Protein AF-A0A7V8JCE1-F1 (afdb_monomer_lite)

Radius of gyration: 26.09 Å; chains: 1; bounding box: 37×59×91 Å

Foldseek 3Di:
DPPVVVVVVVVVVVVVVVVVCVVVVVVVVPPDQKDFAQAKKWWDDDVPDPDIDIDHGRFIWGWDDDDPVGDTDTDGDDDDDDDDDDDDDDPDVVCVPDDDDDTDIHDDDPPPDGPDPPDPDDDDDDDDDDDD

Sequence (132 aa):
MGRLFRRGCFAVLFTALGAGLGIGLEHYLDRPKRLATRQALVIDGRPGDDRTYRLPPGTVLYFDRAFPEGHVRYRAYFYYRGEPEHD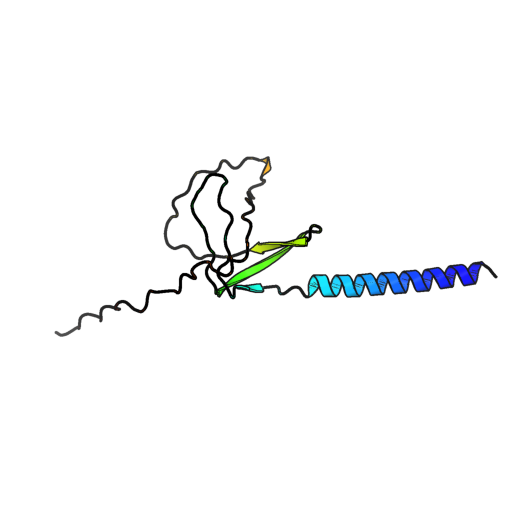RLPLEAKHRGLLIVPAWLSAPEPDAPSLSSAGGGAGLPAPVGAER

Secondary structure (DSSP, 8-state):
-HHHHHHHHHHHHHHHHHHHHHHHHHHHHTS-SEEE-SSPEEEP--TT--PPEEEPTTPEEEEEEE-TTS-EEEE------S----------GGGTT-------EEPPPTTSPP---------PPPPPP---

pLDDT: mean 72.31, std 14.55, range [37.03, 90.44]

Structure (mmCIF, N/CA/C/O backbone):
data_AF-A0A7V8JCE1-F1
#
_entry.id   AF-A0A7V8JCE1-F1
#
loop_
_atom_site.group_PDB
_atom_site.id
_atom_site.type_symbol
_atom_site.label_atom_id
_atom_site.label_alt_id
_atom_site.label_comp_id
_atom_site.label_asym_id
_atom_site.label_entity_id
_atom_site.label_seq_id
_atom_site.pdbx_PDB_ins_code
_atom_site.Cartn_x
_atom_site.Cartn_y
_atom_site.Cartn_z
_atom_site.occupancy
_atom_site.B_iso_or_equiv
_atom_site.auth_seq_id
_atom_site.auth_comp_id
_atom_site.auth_asym_id
_atom_site.auth_atom_id
_atom_site.pdbx_PDB_model_num
ATOM 1 N N . MET A 1 1 ? -11.320 18.880 52.342 1.00 54.59 1 MET A N 1
ATOM 2 C CA . MET A 1 1 ? -12.073 18.608 51.092 1.00 54.59 1 MET A CA 1
ATOM 3 C C . MET A 1 1 ? -11.213 18.338 49.839 1.00 54.59 1 MET A C 1
ATOM 5 O O . MET A 1 1 ? -11.775 17.935 48.835 1.00 54.59 1 MET A O 1
ATOM 9 N N . GLY A 1 2 ? -9.873 18.449 49.853 1.00 60.91 2 GLY A N 1
ATOM 10 C CA . GLY A 1 2 ? -9.061 18.305 48.621 1.00 60.91 2 GLY A CA 1
ATOM 11 C C . GLY A 1 2 ? -8.821 16.881 48.079 1.00 60.91 2 GLY A C 1
ATOM 12 O O . GLY A 1 2 ? -8.599 16.712 46.886 1.00 60.91 2 GLY A O 1
ATOM 13 N N . ARG A 1 3 ? -8.884 15.827 48.912 1.00 60.78 3 ARG A N 1
ATOM 14 C CA . ARG A 1 3 ? -8.569 14.442 48.480 1.00 60.78 3 ARG A CA 1
ATOM 15 C C . ARG A 1 3 ? -9.660 13.782 47.625 1.00 60.78 3 ARG A C 1
ATOM 17 O O . ARG A 1 3 ? -9.333 13.008 46.733 1.00 60.78 3 ARG A O 1
ATOM 24 N N . LEU A 1 4 ? -10.931 14.096 47.881 1.00 64.12 4 LEU A N 1
ATOM 25 C CA . LEU A 1 4 ? -12.072 13.597 47.099 1.00 64.12 4 LEU A CA 1
ATOM 26 C C . LEU A 1 4 ? -12.161 14.291 45.733 1.00 64.12 4 LEU A C 1
ATOM 28 O O . LEU A 1 4 ? -12.335 13.617 44.725 1.00 64.12 4 LEU A O 1
ATOM 32 N N . PHE A 1 5 ? -11.912 15.603 45.688 1.00 64.69 5 PHE A N 1
ATOM 33 C CA . PHE A 1 5 ? -11.865 16.374 44.441 1.00 64.69 5 PHE A CA 1
ATOM 34 C C . PHE A 1 5 ? -10.744 15.898 43.504 1.00 64.69 5 PHE A C 1
ATOM 36 O O . PHE A 1 5 ? -10.965 15.704 42.312 1.00 64.69 5 PHE A O 1
ATOM 43 N N . ARG A 1 6 ? -9.551 15.613 44.052 1.00 70.19 6 ARG A N 1
ATOM 44 C CA . ARG A 1 6 ? -8.424 15.088 43.263 1.00 70.19 6 ARG A CA 1
ATOM 45 C C . ARG A 1 6 ? -8.739 13.715 42.663 1.00 70.19 6 ARG A C 1
ATOM 47 O O . ARG A 1 6 ? -8.437 13.477 41.502 1.00 70.19 6 ARG A O 1
ATOM 54 N N . ARG A 1 7 ? -9.375 12.830 43.439 1.00 73.12 7 ARG A N 1
ATOM 55 C CA . ARG A 1 7 ? -9.800 11.495 42.981 1.00 73.12 7 ARG A CA 1
ATOM 56 C C . ARG A 1 7 ? -10.863 11.567 41.882 1.00 73.12 7 ARG A C 1
ATOM 58 O O . ARG A 1 7 ? -10.757 10.819 40.917 1.00 73.12 7 ARG A O 1
ATOM 65 N N . GLY A 1 8 ? -11.819 12.491 41.998 1.00 79.25 8 GLY A N 1
ATOM 66 C CA . GLY A 1 8 ? -12.822 12.750 40.961 1.00 79.25 8 GLY A CA 1
ATOM 67 C C . GLY A 1 8 ? -12.200 13.212 39.640 1.00 79.25 8 GLY A C 1
ATOM 68 O O . GLY A 1 8 ? -12.475 12.618 38.603 1.00 79.25 8 GLY A O 1
ATOM 69 N N . CYS A 1 9 ? -11.289 14.194 39.676 1.00 80.88 9 CYS A N 1
ATOM 70 C CA . CYS A 1 9 ? -10.584 14.652 38.470 1.00 80.88 9 CYS A CA 1
ATOM 71 C C . CYS A 1 9 ? -9.785 13.537 37.788 1.00 80.88 9 CYS A C 1
ATOM 73 O O . CYS A 1 9 ? -9.834 13.416 36.567 1.00 80.88 9 CYS A O 1
ATOM 75 N N . PHE A 1 10 ? -9.070 12.707 38.553 1.00 82.75 10 PHE A N 1
ATOM 76 C CA . PHE A 1 10 ? -8.323 11.591 37.967 1.00 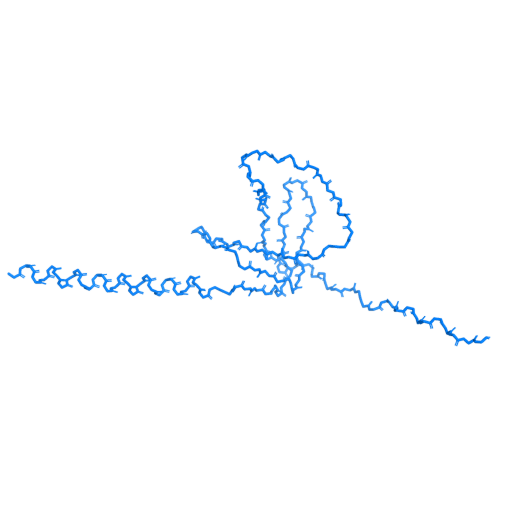82.75 10 PHE A CA 1
ATOM 77 C C . PHE A 1 10 ? -9.242 10.551 37.325 1.00 82.75 10 PHE A C 1
ATOM 79 O O . PHE A 1 10 ? -8.918 10.057 36.250 1.00 82.75 10 PHE A O 1
ATOM 86 N N . ALA A 1 11 ? -10.394 10.252 37.933 1.00 83.19 11 ALA A N 1
ATOM 87 C CA . ALA A 1 11 ? -11.362 9.327 37.349 1.00 83.19 11 ALA A CA 1
ATOM 88 C C . ALA A 1 11 ? -11.927 9.856 36.018 1.00 83.19 11 ALA A C 1
ATOM 90 O O . ALA A 1 11 ? -11.985 9.116 35.036 1.00 83.19 11 ALA A O 1
ATOM 91 N N . VAL A 1 12 ? -12.274 11.146 35.955 1.00 85.50 12 VAL A N 1
ATOM 92 C CA . VAL A 1 12 ? -12.767 11.785 34.722 1.00 85.50 12 VAL A CA 1
ATOM 93 C C . VAL A 1 12 ? -11.687 11.817 33.640 1.00 85.50 12 VAL A C 1
ATOM 95 O O . VAL A 1 12 ? -11.960 11.424 32.509 1.00 85.50 12 VAL A O 1
ATOM 98 N N . LEU A 1 13 ? -10.452 12.207 33.976 1.00 87.62 13 LEU A N 1
ATOM 99 C CA . LEU A 1 13 ? -9.337 12.222 33.022 1.00 87.62 13 LEU A CA 1
ATOM 100 C C . LEU A 1 13 ? -9.022 10.827 32.483 1.00 87.62 13 LEU A C 1
ATOM 102 O O . LEU A 1 13 ? -8.817 10.681 31.284 1.00 87.62 13 LEU A O 1
ATOM 106 N N . PHE A 1 14 ? -9.016 9.800 33.335 1.00 86.88 14 PHE A N 1
ATOM 107 C CA . PHE A 1 14 ? -8.743 8.431 32.899 1.00 86.88 14 PHE A CA 1
ATOM 108 C C . PHE A 1 14 ? -9.858 7.888 31.997 1.00 86.88 14 PHE A C 1
ATOM 110 O O . PHE A 1 14 ? -9.584 7.195 31.022 1.00 86.88 14 PHE A O 1
ATOM 117 N N . THR A 1 15 ? -11.110 8.261 32.276 1.00 86.06 15 THR A N 1
ATOM 118 C CA . THR A 1 15 ? -12.265 7.883 31.449 1.00 86.06 15 THR A CA 1
ATOM 119 C C . THR A 1 15 ? -12.227 8.592 30.095 1.00 86.06 15 THR A C 1
ATOM 121 O O . THR A 1 15 ? -12.404 7.950 29.064 1.00 86.06 15 THR A O 1
ATOM 124 N N . ALA A 1 16 ? -11.932 9.896 30.076 1.00 86.88 16 ALA A N 1
ATOM 125 C CA . ALA A 1 16 ? -11.797 10.675 28.846 1.00 86.88 16 ALA A CA 1
ATOM 126 C C . ALA A 1 16 ? -10.603 10.206 27.998 1.00 86.88 16 ALA A C 1
ATOM 128 O O . ALA A 1 16 ? -10.727 10.062 26.784 1.00 86.88 16 ALA A O 1
ATOM 129 N N . LEU A 1 17 ? -9.470 9.907 28.641 1.00 87.94 17 LEU A N 1
ATOM 130 C CA . LEU A 1 17 ? -8.294 9.341 27.985 1.00 87.94 17 LEU A CA 1
ATOM 131 C C . LEU A 1 17 ? -8.615 7.965 27.392 1.00 87.94 17 LEU A C 1
ATOM 133 O O . LEU A 1 17 ? -8.314 7.733 26.228 1.00 87.94 17 LEU A O 1
ATOM 137 N N . GLY A 1 18 ? -9.254 7.078 28.161 1.00 85.19 18 GLY A N 1
ATOM 138 C CA . GLY A 1 18 ? -9.648 5.744 27.703 1.00 85.19 18 GLY A CA 1
ATOM 139 C C . GLY A 1 18 ? -10.635 5.784 26.536 1.00 85.19 18 GLY A C 1
ATOM 140 O O . GLY A 1 18 ? -10.446 5.065 25.560 1.00 85.19 18 GLY A O 1
ATOM 141 N N . ALA A 1 19 ? -11.636 6.667 26.590 1.00 82.12 19 ALA A N 1
ATOM 142 C CA . ALA A 1 19 ? -12.587 6.865 25.497 1.00 82.12 19 ALA A CA 1
ATOM 143 C C . ALA A 1 19 ? -11.907 7.431 24.238 1.00 82.12 19 ALA A C 1
ATOM 145 O O . ALA A 1 19 ? -12.139 6.932 23.139 1.00 82.12 19 ALA A O 1
ATOM 146 N N . GLY A 1 20 ? -11.019 8.420 24.391 1.00 79.38 20 GLY A N 1
ATOM 147 C CA . GLY A 1 20 ? -10.250 8.982 23.278 1.00 79.38 20 GLY A CA 1
ATOM 148 C C . GLY A 1 20 ? -9.307 7.962 22.632 1.00 79.38 20 GLY A C 1
ATOM 149 O O . GLY A 1 20 ? -9.239 7.875 21.407 1.00 79.38 20 GLY A O 1
ATOM 150 N N . LEU A 1 21 ? -8.629 7.145 23.445 1.00 82.62 21 LEU A N 1
ATOM 151 C CA . LEU A 1 21 ? -7.788 6.042 22.969 1.00 82.62 21 LEU A CA 1
ATOM 152 C C . LEU A 1 21 ? -8.609 4.957 22.270 1.00 82.62 21 LEU A C 1
ATOM 154 O O . LEU A 1 21 ? -8.176 4.471 21.231 1.00 82.62 21 LEU A O 1
ATOM 158 N N . GLY A 1 22 ? -9.781 4.602 22.803 1.00 76.12 22 GLY A N 1
ATOM 159 C CA . GLY A 1 22 ? -10.682 3.616 22.202 1.00 76.12 22 GLY A CA 1
ATOM 160 C C . GLY A 1 22 ? -11.156 4.044 20.815 1.00 76.12 22 GLY A C 1
ATOM 161 O O . GLY A 1 22 ? -10.923 3.329 19.847 1.00 76.12 22 GLY A O 1
ATOM 162 N N . ILE A 1 23 ? -11.708 5.255 20.700 1.00 74.38 23 ILE A N 1
ATOM 163 C CA . ILE A 1 23 ? -12.196 5.803 19.423 1.00 74.38 23 ILE A CA 1
ATOM 164 C C . ILE A 1 23 ? -11.046 5.966 18.418 1.00 74.38 23 ILE A C 1
ATOM 166 O O . ILE A 1 23 ? -11.179 5.612 17.245 1.00 74.38 23 ILE A O 1
ATOM 170 N N . GLY A 1 24 ? -9.892 6.472 18.867 1.00 70.94 24 GLY A N 1
ATOM 171 C CA . GLY A 1 24 ? -8.713 6.616 18.013 1.00 70.94 24 GLY A CA 1
ATOM 172 C C . GLY A 1 24 ? -8.181 5.271 17.510 1.00 70.94 24 GLY A C 1
ATOM 173 O O . GLY A 1 24 ? -7.799 5.155 16.345 1.00 70.94 24 GLY A O 1
ATOM 174 N N . LEU A 1 25 ? -8.190 4.245 18.365 1.00 72.06 25 LEU A N 1
ATOM 175 C CA . LEU A 1 25 ? -7.754 2.899 18.009 1.00 72.06 25 LEU A CA 1
ATOM 176 C C . LEU A 1 25 ? -8.746 2.219 17.062 1.00 72.06 25 LEU A C 1
ATOM 178 O O . LEU A 1 25 ? -8.316 1.638 16.072 1.00 72.06 25 LEU A O 1
ATOM 182 N N . GLU A 1 26 ? -10.050 2.325 17.312 1.00 66.50 26 GLU A N 1
ATOM 183 C CA . GLU A 1 26 ? -11.088 1.797 16.420 1.00 66.50 26 GLU A CA 1
ATOM 184 C C . GLU A 1 26 ? -10.981 2.411 15.022 1.00 66.50 26 GLU A C 1
ATOM 186 O O . GLU A 1 26 ? -10.934 1.679 14.036 1.00 66.50 26 GLU A O 1
ATOM 191 N N . HIS A 1 27 ? -10.815 3.731 14.921 1.00 67.50 27 HIS A N 1
ATOM 192 C CA . HIS A 1 27 ? -10.635 4.397 13.629 1.00 67.50 27 HIS A CA 1
ATOM 193 C C . HIS A 1 27 ? -9.319 4.012 12.930 1.00 67.50 27 HIS A C 1
ATOM 195 O O . HIS A 1 27 ? -9.245 3.934 11.702 1.00 67.50 27 HIS A O 1
ATOM 201 N N . TYR A 1 28 ? -8.264 3.745 13.703 1.00 63.84 28 TYR A N 1
ATOM 202 C CA . TYR A 1 28 ? -7.008 3.229 13.164 1.00 63.84 28 TYR A CA 1
ATOM 203 C C . TYR A 1 28 ? -7.153 1.788 12.645 1.00 63.84 28 TYR A C 1
ATOM 205 O O . TYR A 1 28 ? -6.544 1.430 11.634 1.00 63.84 28 TYR A O 1
ATOM 213 N N . LEU A 1 29 ? -7.972 0.970 13.310 1.00 64.75 29 LEU A N 1
ATOM 214 C CA . LEU A 1 29 ? -8.220 -0.429 12.959 1.00 64.75 29 LEU A CA 1
ATOM 215 C C . LEU A 1 29 ? -9.240 -0.604 11.823 1.00 64.75 29 LEU A C 1
ATOM 217 O O . LEU A 1 29 ? -9.131 -1.583 11.083 1.00 64.75 29 LEU A O 1
ATOM 221 N N . ASP A 1 30 ? -10.175 0.332 11.641 1.00 65.88 30 ASP A N 1
ATOM 222 C CA . ASP A 1 30 ? -11.224 0.279 10.605 1.00 65.88 30 ASP A CA 1
ATOM 223 C C . ASP A 1 30 ? -10.738 0.713 9.206 1.00 65.88 30 ASP A C 1
ATOM 225 O O . ASP A 1 30 ? -11.504 0.923 8.264 1.00 65.88 30 ASP A O 1
ATOM 229 N N . ARG A 1 31 ? -9.418 0.837 9.022 1.00 65.19 31 ARG A N 1
ATOM 230 C CA . ARG A 1 31 ? -8.829 1.076 7.702 1.00 65.19 31 ARG A CA 1
ATOM 231 C C . ARG A 1 31 ? -9.185 -0.091 6.769 1.00 65.19 31 ARG A C 1
ATOM 233 O O . ARG A 1 31 ? -8.995 -1.255 7.142 1.00 65.19 31 ARG A O 1
ATOM 240 N N . PRO A 1 32 ? -9.631 0.181 5.526 1.00 66.94 32 PRO A N 1
ATOM 241 C CA . PRO A 1 32 ? -9.954 -0.873 4.580 1.00 66.94 32 PRO A CA 1
ATOM 242 C C . PRO A 1 32 ? -8.709 -1.726 4.340 1.00 66.94 32 PRO A C 1
ATOM 244 O O . PRO A 1 32 ? -7.705 -1.267 3.796 1.00 66.94 32 PRO A O 1
ATOM 247 N N . LYS A 1 33 ? -8.781 -2.997 4.750 1.00 77.31 33 LYS A N 1
ATOM 248 C CA . LYS A 1 33 ? -7.664 -3.951 4.643 1.00 77.31 33 LYS A CA 1
ATOM 249 C C . LYS A 1 33 ? -7.193 -4.132 3.198 1.00 77.31 33 LYS A C 1
ATOM 251 O O . LYS A 1 33 ? -6.071 -4.583 2.966 1.00 77.31 33 LYS A O 1
ATOM 256 N N . ARG A 1 34 ? -8.067 -3.835 2.231 1.00 83.19 34 ARG A N 1
ATOM 257 C CA . ARG A 1 34 ? -7.832 -3.949 0.793 1.00 83.19 34 ARG A CA 1
ATOM 258 C C . ARG A 1 34 ? -8.602 -2.854 0.072 1.00 83.19 34 ARG A C 1
ATOM 260 O O . ARG A 1 34 ? -9.749 -2.589 0.424 1.00 83.19 34 ARG A O 1
ATOM 267 N N . LEU A 1 35 ? -7.996 -2.271 -0.949 1.00 86.31 35 LEU A N 1
ATOM 268 C CA . LEU A 1 35 ? -8.646 -1.301 -1.822 1.00 86.31 35 LEU A CA 1
ATOM 269 C C . LEU A 1 35 ? -8.312 -1.596 -3.280 1.00 86.31 35 LEU A C 1
ATOM 271 O O . LEU A 1 35 ? -7.187 -1.968 -3.600 1.00 86.31 35 LEU A O 1
ATOM 275 N N . ALA A 1 36 ? -9.306 -1.461 -4.151 1.00 85.44 36 ALA A N 1
ATOM 276 C CA . ALA A 1 36 ? -9.122 -1.552 -5.592 1.00 85.44 36 ALA A CA 1
ATOM 277 C C . ALA A 1 36 ? -8.942 -0.141 -6.160 1.00 85.44 36 ALA A C 1
ATOM 279 O O . ALA A 1 36 ? -9.725 0.762 -5.843 1.00 85.44 36 ALA A O 1
ATOM 280 N N . THR A 1 37 ? -7.918 0.063 -6.987 1.00 84.06 37 THR A N 1
ATOM 281 C CA . THR A 1 37 ? -7.684 1.359 -7.631 1.00 84.06 37 THR A CA 1
ATOM 282 C C . THR A 1 37 ? -8.816 1.670 -8.614 1.00 84.06 37 THR A C 1
ATOM 284 O O . THR A 1 37 ? -9.176 0.843 -9.445 1.00 84.06 37 THR A O 1
ATOM 287 N N . ARG A 1 38 ? -9.413 2.865 -8.530 1.00 84.81 38 ARG A N 1
ATOM 288 C CA . ARG A 1 38 ? -10.429 3.318 -9.507 1.00 84.81 38 ARG A CA 1
ATOM 289 C C . ARG A 1 38 ? -9.813 3.970 -10.743 1.00 84.81 38 ARG A C 1
ATOM 291 O O . ARG A 1 38 ? -10.422 3.974 -11.802 1.00 84.81 38 ARG A O 1
ATOM 298 N N . GLN A 1 39 ? -8.609 4.507 -10.588 1.00 85.81 39 GLN A N 1
ATOM 299 C CA . GLN A 1 39 ? -7.838 5.188 -11.620 1.00 85.81 39 GLN A CA 1
ATOM 300 C C . GLN A 1 39 ? -6.420 4.623 -11.659 1.00 85.81 39 GLN A C 1
ATOM 302 O O . GLN A 1 39 ? -5.986 3.973 -10.703 1.00 85.81 39 GLN A O 1
ATOM 307 N N . ALA A 1 40 ? -5.706 4.869 -12.756 1.00 85.06 40 ALA A N 1
ATOM 308 C CA . ALA A 1 40 ? -4.304 4.491 -12.848 1.00 85.06 40 ALA A CA 1
ATOM 309 C C . ALA A 1 40 ? -3.482 5.284 -11.823 1.00 85.06 40 ALA A C 1
ATOM 311 O O . ALA A 1 40 ? -3.632 6.498 -11.751 1.00 85.06 40 ALA A O 1
ATOM 312 N N . LEU A 1 41 ? -2.634 4.623 -11.036 1.00 86.31 41 LEU A N 1
ATOM 313 C CA . LEU A 1 41 ? -1.713 5.309 -10.121 1.00 86.31 41 LEU A CA 1
ATOM 314 C C . LEU A 1 41 ? -0.358 5.462 -10.798 1.00 86.31 41 LEU A C 1
ATOM 316 O O . LEU A 1 41 ? 0.113 4.514 -11.423 1.00 86.31 41 LEU A O 1
ATOM 320 N N . VAL A 1 42 ? 0.269 6.624 -10.672 1.00 86.31 42 VAL A N 1
ATOM 321 C CA . VAL A 1 42 ? 1.621 6.856 -11.187 1.00 86.31 42 VAL A CA 1
ATOM 322 C C . VAL A 1 42 ? 2.623 6.346 -10.158 1.00 86.31 42 VAL A C 1
ATOM 324 O O . VAL A 1 42 ? 2.454 6.582 -8.965 1.00 86.31 42 VAL A O 1
ATOM 327 N N . ILE A 1 43 ? 3.620 5.595 -10.622 1.00 85.44 43 ILE A N 1
ATOM 328 C CA . ILE A 1 43 ? 4.747 5.132 -9.817 1.00 85.44 43 ILE A CA 1
ATOM 329 C C . ILE A 1 43 ? 5.907 6.075 -10.101 1.00 85.44 43 ILE A C 1
ATOM 331 O O . ILE A 1 43 ? 6.333 6.193 -11.254 1.00 85.44 43 ILE A O 1
ATOM 335 N N . ASP A 1 44 ? 6.426 6.711 -9.057 1.00 80.62 44 ASP A N 1
ATOM 336 C CA . ASP A 1 44 ? 7.589 7.579 -9.194 1.00 80.62 44 ASP A CA 1
ATOM 337 C C . ASP A 1 44 ? 8.811 6.727 -9.569 1.00 80.62 44 ASP A C 1
ATOM 339 O O . ASP A 1 44 ? 9.203 5.799 -8.852 1.00 80.62 44 ASP A O 1
ATOM 343 N N . GLY A 1 45 ? 9.363 7.012 -10.750 1.00 69.19 45 GLY A N 1
ATOM 344 C CA . GLY A 1 45 ? 10.524 6.325 -11.301 1.00 69.19 45 GLY A CA 1
ATOM 345 C C . GLY A 1 45 ? 11.819 6.671 -10.567 1.00 69.19 45 GLY A C 1
ATOM 346 O O . GLY A 1 45 ? 11.873 7.522 -9.676 1.00 69.19 45 GLY A O 1
ATOM 347 N N . ARG A 1 46 ? 12.907 6.009 -10.965 1.00 69.06 46 ARG A N 1
ATOM 348 C CA . ARG A 1 46 ? 14.241 6.358 -10.471 1.00 69.06 46 ARG A CA 1
ATOM 349 C C . ARG A 1 46 ? 14.583 7.794 -10.908 1.00 69.06 46 ARG A C 1
ATOM 351 O O . ARG A 1 46 ? 14.334 8.129 -12.063 1.00 69.06 46 ARG A O 1
ATOM 358 N N . PRO A 1 47 ? 15.201 8.627 -10.049 1.00 63.12 47 PRO A N 1
ATOM 359 C CA . PRO A 1 47 ? 15.669 9.948 -10.463 1.00 63.12 47 PRO A CA 1
ATOM 360 C C . PRO A 1 47 ? 16.590 9.842 -11.688 1.00 63.12 47 PRO A C 1
ATOM 362 O O . PRO A 1 47 ? 17.584 9.115 -11.639 1.00 63.12 47 PRO A O 1
ATOM 365 N N . GLY A 1 48 ? 16.250 10.546 -12.771 1.00 67.19 48 GLY A N 1
ATOM 366 C CA . GLY A 1 48 ? 16.974 10.499 -14.049 1.00 67.19 48 GLY A CA 1
ATOM 367 C C . GLY A 1 48 ? 16.452 9.478 -15.068 1.00 67.19 48 GLY A C 1
ATOM 368 O O . GLY A 1 48 ? 17.087 9.295 -16.102 1.00 67.19 48 GLY A O 1
ATOM 369 N N . ASP A 1 49 ? 15.329 8.812 -14.789 1.00 72.38 49 ASP A N 1
ATOM 370 C CA . ASP A 1 49 ? 14.584 8.016 -15.766 1.00 72.38 49 ASP A CA 1
ATOM 371 C C . ASP A 1 49 ? 13.367 8.813 -16.266 1.00 72.38 49 ASP A C 1
ATOM 373 O O . ASP A 1 49 ? 12.492 9.168 -15.477 1.00 72.38 49 ASP A O 1
ATOM 377 N N . ASP A 1 50 ? 13.297 9.081 -17.573 1.00 69.56 50 ASP A N 1
ATOM 378 C CA . ASP A 1 50 ? 12.169 9.786 -18.208 1.00 69.56 50 ASP A CA 1
ATOM 379 C C . ASP A 1 50 ? 10.940 8.876 -18.410 1.00 69.56 50 ASP A C 1
ATOM 381 O O . ASP A 1 50 ? 9.918 9.276 -18.980 1.00 69.56 50 ASP A O 1
ATOM 385 N N . ARG A 1 51 ? 11.010 7.614 -17.970 1.00 74.62 51 ARG A N 1
ATOM 386 C CA . ARG A 1 51 ? 9.901 6.666 -18.090 1.00 74.62 51 ARG A CA 1
ATOM 387 C C . ARG A 1 51 ? 8.823 6.938 -17.048 1.00 74.62 51 ARG A C 1
ATOM 389 O O . ARG A 1 51 ? 9.067 7.017 -15.849 1.00 74.62 51 ARG A O 1
ATOM 396 N N . THR A 1 52 ? 7.580 6.987 -17.521 1.00 74.19 52 THR A N 1
ATOM 397 C CA . THR A 1 52 ? 6.398 7.024 -16.657 1.00 74.19 52 THR A CA 1
ATOM 398 C C . THR A 1 52 ? 5.909 5.606 -16.391 1.00 74.19 52 THR A C 1
ATOM 400 O O . THR A 1 52 ? 5.461 4.909 -17.303 1.00 74.19 52 THR A O 1
ATOM 403 N N . TYR A 1 53 ? 5.932 5.197 -15.130 1.00 82.31 53 TYR A N 1
ATOM 404 C CA . TYR A 1 53 ? 5.417 3.907 -14.686 1.00 82.31 53 TYR A CA 1
ATOM 405 C C . TYR A 1 53 ? 4.009 4.095 -14.111 1.00 82.31 53 TYR A C 1
ATOM 407 O O . TYR A 1 53 ? 3.753 5.059 -13.391 1.00 82.31 53 TYR A O 1
ATOM 415 N N . ARG A 1 54 ? 3.059 3.210 -14.440 1.00 85.75 54 ARG A N 1
ATOM 416 C CA . ARG A 1 54 ? 1.670 3.316 -13.958 1.00 85.75 54 ARG A CA 1
ATOM 417 C C . ARG A 1 54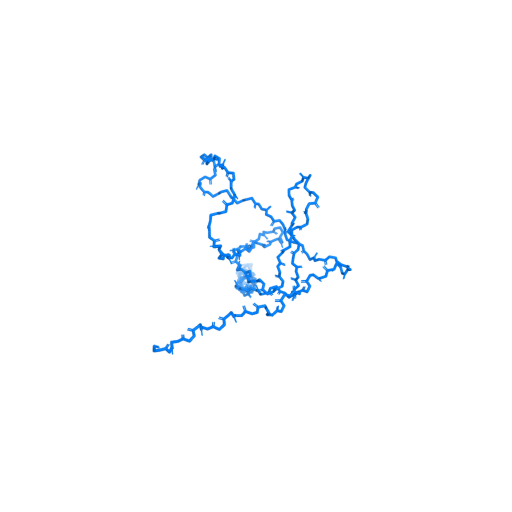 ? 1.117 1.964 -13.522 1.00 85.75 54 ARG A C 1
ATOM 419 O O . ARG A 1 54 ? 1.250 0.984 -14.251 1.00 85.75 54 ARG A O 1
ATOM 426 N N . LEU A 1 55 ? 0.438 1.924 -12.375 1.00 87.19 55 LEU A N 1
ATOM 427 C CA . LEU A 1 55 ? -0.436 0.809 -12.016 1.00 87.19 55 LEU A CA 1
ATOM 428 C C . LEU A 1 55 ? -1.791 0.979 -12.701 1.00 87.19 55 LEU A C 1
ATOM 430 O O . LEU A 1 55 ? -2.384 2.054 -12.591 1.00 87.19 55 LEU A O 1
ATOM 434 N N . PRO A 1 56 ? -2.323 -0.066 -13.349 1.00 84.00 56 PRO A N 1
ATOM 435 C CA . PRO A 1 56 ? -3.623 0.008 -13.988 1.00 84.00 56 PRO A CA 1
ATOM 436 C C . PRO A 1 56 ? -4.758 0.175 -12.960 1.00 84.00 56 PRO A C 1
ATOM 438 O O . PRO A 1 56 ? -4.626 -0.240 -11.795 1.00 84.00 56 PRO A O 1
ATOM 441 N N . PRO A 1 57 ? -5.897 0.753 -13.384 1.00 86.38 57 PRO A N 1
ATOM 442 C CA . PRO A 1 57 ? -7.123 0.696 -12.598 1.00 86.38 57 PRO A CA 1
ATOM 443 C C . PRO A 1 57 ? -7.519 -0.769 -12.348 1.00 86.38 57 PRO A C 1
ATOM 445 O O . PRO A 1 57 ? -7.240 -1.655 -13.154 1.00 86.38 57 PRO A O 1
ATOM 448 N N . GLY A 1 58 ? -8.152 -1.030 -11.210 1.00 84.44 58 GLY A N 1
ATOM 449 C CA . GLY A 1 58 ? -8.521 -2.370 -10.756 1.00 84.44 58 GLY A CA 1
ATOM 450 C C . GLY A 1 58 ? -7.415 -3.116 -10.003 1.00 84.44 58 GLY A C 1
ATOM 451 O O . GLY A 1 58 ? -7.653 -4.229 -9.535 1.00 84.44 58 GLY A O 1
ATOM 452 N N . THR A 1 59 ? -6.231 -2.521 -9.819 1.00 88.19 59 THR A N 1
ATOM 453 C CA . THR A 1 59 ? -5.179 -3.127 -8.991 1.00 88.19 59 THR A CA 1
ATOM 454 C C . THR A 1 59 ? -5.619 -3.182 -7.530 1.00 88.19 59 THR A C 1
ATOM 456 O O . THR A 1 59 ? -6.039 -2.173 -6.960 1.00 88.19 59 THR A O 1
ATOM 459 N N . VAL A 1 60 ? -5.492 -4.353 -6.901 1.00 89.38 60 VAL A N 1
ATOM 460 C CA . VAL A 1 60 ? -5.799 -4.536 -5.477 1.00 89.38 60 VAL A CA 1
ATOM 461 C C . VAL A 1 60 ? -4.567 -4.226 -4.631 1.00 89.38 60 VAL A C 1
ATOM 463 O O . VAL A 1 60 ? -3.557 -4.928 -4.695 1.00 89.38 60 VAL A O 1
ATOM 466 N N . LEU A 1 61 ? -4.677 -3.191 -3.806 1.00 90.44 61 LEU A N 1
ATOM 467 C CA . LEU A 1 61 ? -3.682 -2.785 -2.824 1.00 90.44 61 LEU A CA 1
ATOM 468 C C . LEU A 1 61 ? -4.085 -3.304 -1.442 1.00 90.44 61 LEU A C 1
ATOM 470 O O . LEU A 1 61 ? -5.187 -3.046 -0.959 1.00 90.44 61 LEU A O 1
ATOM 474 N N . TYR A 1 62 ? -3.182 -4.040 -0.805 1.00 88.56 62 TYR A N 1
ATOM 475 C CA . TYR A 1 62 ? -3.361 -4.611 0.526 1.00 88.56 62 TYR A CA 1
ATOM 476 C C . TYR A 1 62 ? -2.699 -3.699 1.546 1.00 88.56 62 TYR A C 1
ATOM 478 O O . TYR A 1 62 ? -1.514 -3.391 1.420 1.00 88.56 62 TYR A O 1
ATOM 486 N N . PHE A 1 63 ? -3.448 -3.258 2.551 1.00 88.12 63 PHE A N 1
ATOM 487 C CA . PHE A 1 63 ? -2.891 -2.431 3.615 1.00 88.12 63 PHE A CA 1
ATOM 488 C C . PHE A 1 63 ? -1.792 -3.197 4.363 1.00 88.12 63 PHE A C 1
ATOM 490 O O . PHE A 1 63 ? -1.993 -4.348 4.753 1.00 88.12 63 PHE A O 1
ATOM 497 N N . ASP A 1 64 ? -0.645 -2.551 4.574 1.00 86.50 64 ASP A N 1
ATOM 498 C CA . ASP A 1 64 ? 0.451 -3.106 5.371 1.00 86.50 64 ASP A CA 1
ATOM 499 C C . ASP A 1 64 ? 0.654 -2.322 6.668 1.00 86.50 64 ASP A C 1
ATOM 501 O O . ASP A 1 64 ? 0.602 -2.892 7.758 1.00 86.50 64 ASP A O 1
ATOM 505 N N . ARG A 1 65 ? 0.891 -1.009 6.566 1.00 84.31 65 ARG A N 1
ATOM 506 C CA . ARG A 1 65 ? 1.146 -0.155 7.733 1.00 84.31 65 ARG A CA 1
ATOM 507 C C . ARG A 1 65 ? 0.869 1.311 7.420 1.00 84.31 65 ARG A C 1
ATOM 509 O O . ARG A 1 65 ? 1.228 1.785 6.348 1.00 84.31 65 ARG A O 1
ATOM 516 N N . ALA A 1 66 ? 0.314 2.037 8.385 1.00 84.56 66 ALA A N 1
ATOM 517 C CA . ALA A 1 66 ? 0.278 3.495 8.379 1.00 84.56 66 ALA A CA 1
ATOM 518 C C . ALA A 1 66 ? 1.451 4.060 9.194 1.00 84.56 66 ALA A C 1
ATOM 520 O O . ALA A 1 66 ? 1.837 3.487 10.216 1.00 84.56 66 ALA A O 1
ATOM 521 N N . PHE A 1 67 ? 2.014 5.167 8.726 1.00 83.25 67 PHE A N 1
ATOM 522 C CA . PHE A 1 67 ? 3.104 5.877 9.382 1.00 83.25 67 PHE A CA 1
ATOM 523 C C . PHE A 1 67 ? 2.592 7.165 10.052 1.00 83.25 67 PHE A C 1
ATOM 525 O O . PHE A 1 67 ? 1.600 7.734 9.583 1.00 83.25 67 PHE A O 1
ATOM 532 N N . PRO A 1 68 ? 3.233 7.634 11.141 1.00 77.00 68 PRO A N 1
ATOM 533 C CA . PRO A 1 68 ? 2.818 8.851 11.842 1.00 77.00 68 PRO A CA 1
ATOM 534 C C . PRO A 1 68 ? 2.920 10.119 10.977 1.00 77.00 68 PRO A C 1
ATOM 536 O O . PRO A 1 68 ? 2.215 11.086 11.244 1.00 77.00 68 PRO A O 1
ATOM 539 N N . GLU A 1 69 ? 3.715 10.100 9.905 1.00 81.50 69 GLU A N 1
ATOM 540 C CA . GLU A 1 69 ? 3.862 11.193 8.933 1.00 81.50 69 GLU A CA 1
ATOM 541 C C . GLU A 1 69 ? 2.661 11.326 7.972 1.00 81.50 69 GLU A C 1
ATOM 543 O O . GLU A 1 69 ? 2.650 12.193 7.104 1.00 81.50 69 GLU A O 1
ATOM 548 N N . GLY A 1 70 ? 1.640 10.471 8.099 1.00 79.00 70 GLY A N 1
ATOM 549 C CA . GLY A 1 70 ? 0.419 10.528 7.285 1.00 79.00 70 GLY A CA 1
ATOM 550 C C . GLY A 1 70 ? 0.462 9.688 6.006 1.00 79.00 70 GLY A C 1
ATOM 551 O O . GLY A 1 70 ? -0.547 9.577 5.309 1.00 79.00 70 GLY A O 1
ATOM 552 N N . HIS A 1 71 ? 1.585 9.030 5.714 1.00 82.56 71 HIS A N 1
ATOM 553 C CA . HIS A 1 71 ? 1.700 8.101 4.590 1.00 82.56 71 HIS A CA 1
ATOM 554 C C . HIS A 1 71 ? 1.296 6.676 4.982 1.00 82.56 71 HIS A C 1
ATOM 556 O O . HIS A 1 71 ? 1.423 6.250 6.132 1.00 82.56 71 HIS A O 1
ATOM 562 N N . VAL A 1 72 ? 0.826 5.906 4.002 1.00 85.31 72 VAL A N 1
ATOM 563 C CA . VAL A 1 72 ? 0.418 4.510 4.188 1.00 85.31 72 VAL A CA 1
ATOM 564 C C . VAL A 1 72 ? 1.164 3.629 3.203 1.00 85.31 72 VAL A C 1
ATOM 566 O O . VAL A 1 72 ? 1.206 3.916 2.009 1.00 85.31 72 VAL A O 1
ATOM 569 N N . ARG A 1 73 ? 1.726 2.530 3.704 1.00 87.25 73 ARG A N 1
ATOM 570 C CA . ARG A 1 73 ? 2.322 1.485 2.879 1.00 87.25 73 ARG A CA 1
ATOM 571 C C . ARG A 1 73 ? 1.275 0.451 2.508 1.00 87.25 73 ARG A C 1
ATOM 573 O O . ARG A 1 73 ? 0.592 -0.101 3.374 1.00 87.25 73 ARG A O 1
ATOM 580 N N . TYR A 1 74 ? 1.234 0.148 1.220 1.00 88.25 74 TYR A N 1
ATOM 581 C CA . TYR A 1 74 ? 0.440 -0.929 0.655 1.00 88.25 74 TYR A CA 1
ATOM 582 C C . TYR A 1 74 ? 1.346 -1.987 0.024 1.00 88.25 74 TYR A C 1
ATOM 584 O O . TYR A 1 74 ? 2.465 -1.694 -0.395 1.00 88.25 74 TYR A O 1
ATOM 592 N N . ARG A 1 75 ? 0.851 -3.222 -0.055 1.00 87.44 75 ARG A N 1
ATOM 593 C CA . ARG A 1 75 ? 1.442 -4.315 -0.832 1.00 87.44 75 ARG A CA 1
ATOM 594 C C . ARG A 1 75 ? 0.568 -4.592 -2.047 1.00 87.44 75 ARG A C 1
ATOM 596 O O . ARG A 1 75 ? -0.653 -4.650 -1.922 1.00 87.44 75 ARG A O 1
ATOM 603 N N . ALA A 1 76 ? 1.195 -4.805 -3.195 1.00 85.69 76 ALA A N 1
ATOM 604 C CA . ALA A 1 76 ? 0.550 -5.307 -4.400 1.00 85.69 76 ALA A CA 1
ATOM 605 C C . ALA A 1 76 ? 1.195 -6.645 -4.769 1.00 85.69 76 ALA A C 1
ATOM 607 O O . ALA A 1 76 ? 2.414 -6.792 -4.680 1.00 85.69 76 ALA A O 1
ATOM 608 N N . TYR A 1 77 ? 0.375 -7.620 -5.151 1.00 84.06 77 TYR A N 1
ATOM 609 C CA . TYR A 1 77 ? 0.838 -8.938 -5.570 1.00 84.06 77 TYR A CA 1
ATOM 610 C C . TYR A 1 77 ? 0.594 -9.090 -7.064 1.00 84.06 77 TYR A C 1
ATOM 612 O O . TYR A 1 77 ? -0.524 -8.878 -7.532 1.00 84.06 77 TYR A O 1
ATOM 620 N N . PHE A 1 78 ? 1.637 -9.474 -7.793 1.00 83.56 78 PHE A N 1
ATOM 621 C CA . PHE A 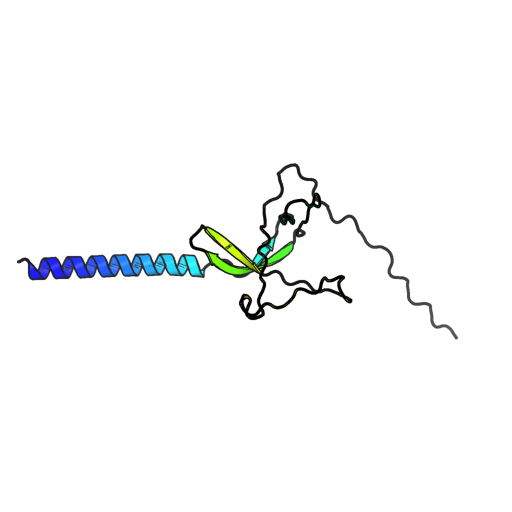1 78 ? 1.579 -9.699 -9.229 1.00 83.56 78 PHE A CA 1
ATOM 622 C C . PHE A 1 78 ? 1.955 -11.141 -9.523 1.00 83.56 78 PHE A C 1
ATOM 624 O O . PHE A 1 78 ? 2.930 -11.664 -8.983 1.00 83.56 78 PHE A O 1
ATOM 631 N N . TYR A 1 79 ? 1.187 -11.770 -10.403 1.00 82.38 79 TYR A N 1
ATOM 632 C CA . TYR A 1 79 ? 1.606 -13.013 -11.024 1.00 82.38 79 TYR A CA 1
ATOM 633 C C . TYR A 1 79 ? 2.455 -12.665 -12.238 1.00 82.38 79 TYR A C 1
ATOM 635 O O . TYR A 1 79 ? 2.006 -11.945 -13.128 1.00 82.38 79 TYR A O 1
ATOM 643 N N . TYR A 1 80 ? 3.678 -13.180 -12.267 1.00 82.62 80 TYR A N 1
ATOM 644 C CA . TYR A 1 80 ? 4.568 -13.071 -13.411 1.00 82.62 80 TYR A CA 1
ATOM 645 C C . TYR A 1 80 ? 4.731 -14.451 -14.046 1.00 82.62 80 TYR A C 1
ATOM 647 O O . TYR A 1 80 ? 4.845 -15.454 -13.338 1.00 82.62 80 TYR A O 1
ATOM 655 N N . ARG A 1 81 ? 4.713 -14.515 -15.378 1.00 88.88 81 ARG A N 1
ATOM 656 C CA . ARG A 1 81 ? 4.935 -15.752 -16.132 1.00 88.88 81 ARG A CA 1
ATOM 657 C C . ARG A 1 81 ? 6.279 -15.653 -16.851 1.00 88.88 81 ARG A C 1
ATOM 659 O O . ARG A 1 81 ? 6.428 -14.799 -17.715 1.00 88.88 81 ARG A O 1
ATOM 666 N N . GLY A 1 82 ? 7.195 -16.567 -16.539 1.00 88.94 82 GLY A N 1
ATOM 667 C CA . GLY A 1 82 ? 8.544 -16.620 -17.113 1.00 88.94 82 GLY A CA 1
ATOM 668 C C . GLY A 1 82 ? 9.618 -16.185 -16.118 1.00 88.94 82 GLY A C 1
ATOM 669 O O . GLY A 1 82 ? 9.360 -16.120 -14.916 1.00 88.94 82 GLY A O 1
ATOM 670 N N . GLU A 1 83 ? 10.807 -15.874 -16.630 1.00 84.19 83 GLU A N 1
ATOM 671 C CA . GLU A 1 83 ? 11.917 -15.330 -15.846 1.00 84.19 83 GLU A CA 1
ATOM 672 C C . GLU A 1 83 ? 12.089 -13.836 -16.164 1.00 84.19 83 GLU A C 1
ATOM 674 O O . GLU A 1 83 ? 12.293 -13.490 -17.329 1.00 84.19 83 GLU A O 1
ATOM 679 N N . PRO A 1 84 ? 11.950 -12.939 -15.171 1.00 85.31 84 PRO A N 1
ATOM 680 C CA . PRO A 1 84 ? 12.109 -11.513 -15.401 1.00 85.31 84 PRO A CA 1
ATOM 681 C C . PRO A 1 84 ? 13.579 -11.161 -15.637 1.00 85.31 84 PRO A C 1
ATOM 683 O O . PRO A 1 84 ? 14.478 -11.705 -14.988 1.00 85.31 84 PRO A O 1
ATOM 686 N N . GLU A 1 85 ? 13.813 -10.194 -16.523 1.00 85.56 85 GLU A N 1
ATOM 687 C CA . GLU A 1 85 ? 15.106 -9.518 -16.612 1.00 85.56 85 GLU A CA 1
ATOM 688 C C . GLU A 1 85 ? 15.398 -8.846 -15.265 1.00 85.56 85 GLU A C 1
ATOM 690 O O . GLU A 1 85 ? 14.556 -8.129 -14.716 1.00 85.56 85 GLU A O 1
ATOM 695 N N . HIS A 1 86 ? 16.557 -9.153 -14.686 1.00 80.88 86 HIS A N 1
ATOM 696 C CA . HIS A 1 86 ? 16.887 -8.761 -13.325 1.00 80.88 86 HIS A CA 1
ATOM 697 C C . HIS A 1 86 ? 18.373 -8.452 -13.183 1.00 80.88 86 HIS A C 1
ATOM 699 O O . HIS A 1 86 ? 19.231 -9.169 -13.696 1.00 80.88 86 HIS A O 1
ATOM 705 N N . ASP A 1 87 ? 18.671 -7.430 -12.388 1.00 79.38 87 ASP A N 1
ATOM 706 C CA . ASP A 1 87 ? 20.019 -7.186 -11.898 1.00 79.38 87 ASP A CA 1
ATOM 707 C C . ASP A 1 87 ? 20.245 -7.947 -10.588 1.00 79.38 87 ASP A C 1
ATOM 709 O O . ASP A 1 87 ? 19.367 -8.030 -9.721 1.00 79.38 87 ASP A O 1
ATOM 713 N N . ARG A 1 88 ? 21.455 -8.484 -10.397 1.00 71.19 88 ARG A N 1
ATOM 714 C CA . ARG A 1 88 ? 21.842 -9.075 -9.110 1.00 71.19 88 ARG A CA 1
ATOM 715 C C . ARG A 1 88 ? 22.071 -7.967 -8.089 1.00 71.19 88 ARG A C 1
ATOM 717 O O . ARG A 1 88 ? 23.086 -7.278 -8.126 1.00 71.19 88 ARG A O 1
ATOM 724 N N . LEU A 1 89 ? 21.153 -7.838 -7.137 1.00 69.50 89 LEU A N 1
ATOM 725 C CA . LEU A 1 89 ? 21.315 -6.944 -5.994 1.00 69.50 89 LEU A CA 1
ATOM 726 C C . LEU A 1 89 ? 22.100 -7.663 -4.882 1.00 69.50 89 LEU A C 1
ATOM 728 O O . LEU A 1 89 ? 21.615 -8.673 -4.362 1.00 69.50 89 LEU A O 1
ATOM 732 N N . PRO A 1 90 ? 23.300 -7.188 -4.495 1.00 66.06 90 PRO A N 1
ATOM 733 C CA . PRO A 1 90 ? 24.042 -7.791 -3.397 1.00 66.06 90 PRO A CA 1
ATOM 734 C C . PRO A 1 90 ? 23.262 -7.622 -2.088 1.00 66.06 90 PRO A C 1
ATOM 736 O O . PRO A 1 90 ? 22.936 -6.514 -1.658 1.00 66.06 90 PRO A O 1
ATOM 739 N N . LEU A 1 91 ? 22.957 -8.747 -1.443 1.00 64.81 91 LEU A N 1
ATOM 740 C CA . LEU A 1 91 ? 22.302 -8.794 -0.139 1.00 64.81 91 LEU A CA 1
ATOM 741 C C . LEU A 1 91 ? 23.285 -8.336 0.942 1.00 64.81 91 LEU A C 1
ATOM 743 O O . LEU A 1 91 ? 23.954 -9.144 1.581 1.00 64.81 91 LEU A O 1
ATOM 747 N N . GLU A 1 92 ? 23.397 -7.027 1.153 1.00 67.69 92 GLU A N 1
ATOM 748 C CA . GLU A 1 92 ? 24.161 -6.530 2.295 1.00 67.69 92 GLU A CA 1
ATOM 749 C C . GLU A 1 92 ? 23.486 -6.948 3.613 1.00 67.69 92 GLU A C 1
ATOM 751 O O . GLU A 1 92 ? 22.264 -6.841 3.765 1.00 67.69 92 GLU A O 1
ATOM 756 N N . ALA A 1 93 ? 24.286 -7.357 4.604 1.00 65.38 93 ALA A N 1
ATOM 757 C CA . ALA A 1 93 ? 23.802 -7.803 5.916 1.00 65.38 93 ALA A CA 1
ATOM 758 C C . ALA A 1 93 ? 22.907 -6.761 6.620 1.00 65.38 93 ALA A C 1
ATOM 760 O O . ALA A 1 93 ? 21.995 -7.125 7.368 1.00 65.38 93 ALA A O 1
ATOM 761 N N . LYS A 1 94 ? 23.108 -5.466 6.326 1.00 66.38 94 LYS A N 1
ATOM 762 C CA . LYS A 1 94 ? 22.291 -4.361 6.851 1.00 66.38 94 LYS A CA 1
ATOM 763 C C . LYS A 1 94 ? 20.817 -4.435 6.434 1.00 66.38 94 LYS A C 1
ATOM 765 O O . LYS A 1 94 ? 19.964 -3.927 7.152 1.00 66.38 94 LYS A O 1
ATOM 770 N N . HIS A 1 95 ? 20.504 -5.100 5.320 1.00 64.06 95 HIS A N 1
ATOM 771 C CA . HIS A 1 95 ? 19.138 -5.215 4.809 1.00 64.06 95 HIS A CA 1
ATOM 772 C C . HIS A 1 95 ? 18.389 -6.442 5.342 1.00 64.06 95 HIS A C 1
ATOM 774 O O . HIS A 1 95 ? 17.208 -6.582 5.046 1.00 64.06 95 HIS A O 1
ATOM 780 N N . ARG A 1 96 ? 19.035 -7.343 6.109 1.00 58.75 96 ARG A N 1
ATOM 781 C CA . ARG A 1 96 ? 18.428 -8.579 6.662 1.00 58.75 96 ARG A CA 1
ATOM 782 C C . ARG A 1 96 ? 17.530 -9.347 5.665 1.00 58.75 96 ARG A C 1
ATOM 784 O O . ARG A 1 96 ? 16.512 -9.909 6.054 1.00 58.75 96 ARG A O 1
ATOM 791 N N . GLY A 1 97 ? 17.874 -9.341 4.376 1.00 60.12 97 GLY A N 1
ATOM 792 C CA . GLY A 1 97 ? 17.078 -9.994 3.326 1.00 60.12 97 GLY A CA 1
ATOM 793 C C . GLY A 1 97 ? 15.805 -9.261 2.875 1.00 60.12 97 GLY A C 1
ATOM 794 O O . GLY A 1 97 ? 15.089 -9.782 2.028 1.00 60.12 97 GLY A O 1
ATOM 795 N N . LEU A 1 98 ? 15.522 -8.060 3.386 1.00 57.66 98 LEU A N 1
ATOM 796 C CA . LEU A 1 98 ? 14.40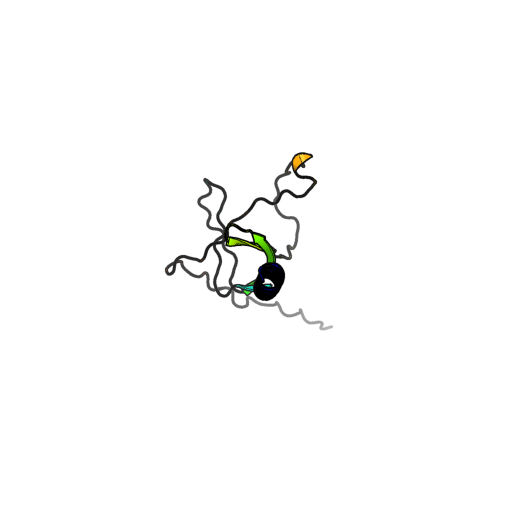6 -7.200 2.984 1.00 57.66 98 LEU A CA 1
ATOM 797 C C . LEU A 1 98 ? 14.934 -5.836 2.527 1.00 57.66 98 LEU A C 1
ATOM 799 O O . LEU A 1 98 ? 14.995 -4.877 3.296 1.00 57.66 98 LEU A O 1
ATOM 803 N N . LEU A 1 99 ? 15.285 -5.735 1.246 1.00 62.38 99 LEU A N 1
ATOM 804 C CA . LEU A 1 99 ? 15.463 -4.440 0.597 1.00 62.38 99 LEU A CA 1
ATOM 805 C C . LEU A 1 99 ? 14.115 -4.008 0.008 1.00 62.38 99 LEU A C 1
ATOM 807 O O . LEU A 1 99 ? 13.724 -4.456 -1.066 1.00 62.38 99 LEU A O 1
ATOM 811 N N . ILE A 1 100 ? 13.389 -3.157 0.733 1.00 63.31 100 ILE A N 1
ATOM 812 C CA . ILE A 1 100 ? 12.192 -2.490 0.211 1.00 63.31 100 ILE A CA 1
ATOM 813 C C . ILE A 1 100 ? 12.635 -1.113 -0.271 1.00 63.31 100 ILE A C 1
ATOM 815 O O . ILE A 1 100 ? 12.834 -0.213 0.544 1.00 63.31 100 ILE A O 1
ATOM 819 N N . VAL A 1 101 ? 12.804 -0.954 -1.583 1.00 64.94 101 VAL A N 1
ATOM 820 C CA . VAL A 1 101 ? 12.980 0.373 -2.182 1.00 64.94 101 VAL A CA 1
ATOM 821 C C . VAL A 1 101 ? 11.592 1.015 -2.261 1.00 64.94 101 VAL A C 1
ATOM 823 O O . VAL A 1 101 ? 10.720 0.459 -2.933 1.00 64.94 101 VAL A O 1
ATOM 826 N N . PRO A 1 102 ? 11.327 2.115 -1.535 1.00 61.34 102 PRO A N 1
ATOM 827 C CA . PRO A 1 102 ? 10.016 2.743 -1.554 1.00 61.34 102 PRO A CA 1
ATOM 828 C C . PRO A 1 102 ? 9.770 3.350 -2.936 1.00 61.34 102 PRO A C 1
ATOM 830 O O . PRO A 1 102 ? 10.452 4.289 -3.333 1.00 61.34 102 PRO A O 1
ATOM 833 N N . ALA A 1 103 ? 8.793 2.805 -3.657 1.00 76.12 103 ALA A N 1
ATOM 834 C CA . ALA A 1 103 ? 8.227 3.445 -4.834 1.00 76.12 103 ALA A CA 1
ATOM 835 C C . ALA A 1 103 ? 6.993 4.236 -4.390 1.00 76.12 103 ALA A C 1
ATOM 837 O O . ALA A 1 103 ? 6.064 3.668 -3.802 1.00 76.12 103 ALA A O 1
ATOM 838 N N . TRP A 1 104 ? 7.012 5.546 -4.613 1.00 81.38 104 TRP A N 1
ATOM 839 C CA . TRP A 1 104 ? 5.901 6.422 -4.261 1.00 81.38 104 TRP A CA 1
ATOM 840 C C . TRP A 1 104 ? 4.793 6.318 -5.307 1.00 81.38 104 TRP A C 1
ATOM 842 O O . TRP A 1 104 ? 5.057 6.105 -6.490 1.00 81.38 104 TRP A O 1
ATOM 852 N N . LEU A 1 105 ? 3.547 6.409 -4.838 1.00 82.81 105 LEU A N 1
ATOM 853 C CA . LEU A 1 105 ? 2.354 6.350 -5.674 1.00 82.81 105 LEU A CA 1
ATOM 854 C C . LEU A 1 105 ? 1.615 7.678 -5.611 1.00 82.81 105 LEU A C 1
ATOM 856 O O . LEU A 1 105 ? 1.263 8.133 -4.520 1.00 82.81 105 LEU A O 1
ATOM 860 N N . SER A 1 106 ? 1.322 8.249 -6.773 1.00 83.69 106 SER A N 1
ATOM 861 C CA . SER A 1 106 ? 0.568 9.494 -6.914 1.00 83.69 106 SER A CA 1
ATOM 862 C C . SER A 1 106 ? -0.670 9.298 -7.794 1.00 83.69 106 SER A C 1
ATOM 864 O O . SER A 1 106 ? -0.771 8.366 -8.601 1.00 83.69 106 SER A O 1
ATOM 866 N N . ALA A 1 107 ? -1.676 10.149 -7.580 1.00 81.88 107 ALA A N 1
ATOM 867 C CA . ALA A 1 107 ? -2.811 10.231 -8.489 1.00 81.88 107 ALA A CA 1
ATOM 868 C C . ALA A 1 107 ? -2.329 10.768 -9.849 1.00 81.88 107 ALA A C 1
ATOM 870 O O . ALA A 1 107 ? -1.407 11.583 -9.880 1.00 81.88 107 ALA A O 1
ATOM 871 N N . PRO A 1 108 ? -2.926 10.325 -10.966 1.00 76.25 108 PRO A N 1
ATOM 872 C CA . PRO A 1 108 ? -2.609 10.894 -12.261 1.00 76.25 108 PRO A CA 1
ATOM 873 C C . PRO A 1 108 ? -3.101 12.345 -12.293 1.00 76.25 108 PRO A C 1
ATOM 875 O O . PRO A 1 108 ? -4.145 12.659 -11.717 1.00 76.25 108 PRO A O 1
ATOM 878 N N . GLU A 1 109 ? -2.364 13.212 -12.983 1.00 76.81 109 GLU A N 1
ATOM 879 C CA . GLU A 1 109 ? -2.835 14.565 -13.286 1.00 76.81 109 GLU A CA 1
ATOM 880 C C . GLU A 1 109 ? -4.177 14.470 -14.046 1.00 76.81 109 GLU A C 1
ATOM 882 O O . GLU A 1 109 ? -4.311 13.578 -14.892 1.00 76.81 109 GLU A O 1
ATOM 887 N N . PRO A 1 110 ? -5.177 15.330 -13.771 1.00 68.88 110 PRO A N 1
ATOM 888 C CA . PRO A 1 110 ? -6.513 15.270 -14.374 1.00 68.88 110 PRO A CA 1
ATOM 889 C C . PRO A 1 110 ? -6.543 15.138 -15.907 1.00 68.88 110 PRO A C 1
ATOM 891 O O . PRO A 1 110 ? -7.443 14.482 -16.428 1.00 68.88 110 PRO A O 1
ATOM 894 N N . ASP A 1 111 ? -5.541 15.668 -16.614 1.00 63.25 111 ASP A N 1
ATOM 895 C CA . ASP A 1 111 ? -5.458 15.640 -18.083 1.00 63.25 111 ASP A CA 1
ATOM 896 C C . ASP A 1 111 ? -4.511 14.556 -18.633 1.00 63.25 111 ASP A C 1
ATOM 898 O O . ASP A 1 111 ? -4.221 14.502 -19.832 1.00 63.25 111 ASP A O 1
ATOM 902 N N . ALA A 1 112 ? -3.997 13.668 -17.777 1.00 57.78 112 ALA A N 1
ATOM 903 C CA . ALA A 1 112 ? -3.121 12.595 -18.218 1.00 57.78 112 ALA A CA 1
ATOM 904 C C . ALA A 1 112 ? -3.922 11.553 -19.026 1.00 57.78 112 ALA A C 1
ATOM 906 O O . ALA A 1 112 ? -4.912 11.015 -18.519 1.00 57.78 112 ALA A O 1
ATOM 907 N N . PRO A 1 113 ? -3.491 11.184 -20.251 1.00 55.72 113 PRO A N 1
ATOM 908 C CA . PRO A 1 113 ? -4.219 10.221 -21.067 1.00 55.72 113 PRO A CA 1
ATOM 909 C C . PRO A 1 113 ? -4.343 8.898 -20.310 1.00 55.72 113 PRO A C 1
ATOM 911 O O . PRO A 1 113 ? -3.340 8.280 -19.929 1.00 55.72 113 PRO A O 1
ATOM 914 N N . SER A 1 114 ? -5.583 8.476 -20.064 1.00 54.84 114 SER A N 1
ATOM 915 C CA . SER A 1 114 ? -5.873 7.141 -19.563 1.00 54.84 114 SER A CA 1
ATOM 916 C C . SER A 1 114 ? -5.583 6.162 -20.694 1.00 54.84 114 SER A C 1
ATOM 918 O O . SER A 1 114 ? -6.163 6.244 -21.776 1.00 54.84 114 SER A O 1
ATOM 920 N N . LEU A 1 115 ? -4.654 5.234 -20.471 1.00 53.25 115 LEU A N 1
ATOM 921 C CA . LEU A 1 115 ? -4.524 4.081 -21.352 1.00 53.25 115 LEU A CA 1
ATOM 922 C C . LEU A 1 115 ? -5.732 3.188 -21.068 1.00 53.25 115 LEU A C 1
ATOM 924 O O . LEU A 1 115 ? -5.681 2.281 -20.240 1.00 53.25 115 LEU A O 1
ATOM 928 N N . SER A 1 116 ? -6.852 3.523 -21.712 1.00 44.75 116 SER A N 1
ATOM 929 C CA . SER A 1 116 ? -7.948 2.593 -21.930 1.00 44.75 116 SER A CA 1
ATOM 930 C C . SER A 1 116 ? -7.335 1.326 -22.509 1.00 44.75 116 SER A C 1
ATOM 932 O O . SER A 1 116 ? -6.524 1.395 -23.435 1.00 44.75 116 SER A O 1
ATOM 934 N N . SER A 1 117 ? -7.666 0.182 -21.920 1.00 45.22 117 SER A N 1
ATOM 935 C CA . SER A 1 117 ? -7.277 -1.140 -22.390 1.00 45.22 117 SER A CA 1
ATOM 936 C C . SER A 1 117 ? -7.830 -1.376 -23.801 1.00 45.22 117 SER A C 1
ATOM 938 O O . SER A 1 117 ? -8.863 -2.018 -23.987 1.00 45.22 117 SER A O 1
ATOM 940 N N . ALA A 1 118 ? -7.156 -0.826 -24.806 1.00 39.28 118 ALA A N 1
ATOM 941 C CA . ALA A 1 118 ? -7.355 -1.135 -26.206 1.00 39.28 118 ALA A CA 1
ATOM 942 C C . ALA A 1 118 ? -6.606 -2.439 -26.492 1.00 39.28 118 ALA A C 1
ATOM 944 O O . ALA A 1 118 ? -5.393 -2.463 -26.682 1.00 39.28 118 ALA A O 1
ATOM 945 N N . GLY A 1 119 ? -7.353 -3.535 -26.445 1.00 37.03 119 GLY A N 1
ATOM 946 C CA . GLY A 1 119 ? -6.864 -4.882 -26.712 1.00 37.03 119 GLY A CA 1
ATOM 947 C C . GLY A 1 119 ? -7.994 -5.898 -26.629 1.00 37.03 119 GLY A C 1
ATOM 948 O O . GLY A 1 119 ? -7.884 -6.894 -25.924 1.00 37.03 119 GLY A O 1
ATOM 949 N N . GLY A 1 120 ? -9.116 -5.585 -27.288 1.00 38.09 120 GLY A N 1
ATOM 950 C CA . GLY A 1 120 ? -10.206 -6.524 -27.528 1.00 38.09 120 GLY A CA 1
ATOM 951 C C . GLY A 1 120 ? -9.722 -7.776 -28.265 1.00 38.09 120 GLY A C 1
ATOM 952 O O . GLY A 1 120 ? -8.709 -7.757 -28.960 1.00 38.09 120 GLY A O 1
ATOM 953 N N . GLY A 1 121 ? -10.463 -8.864 -28.058 1.00 43.62 121 GLY A N 1
ATOM 954 C CA . GLY A 1 121 ? -10.134 -10.231 -28.449 1.00 43.62 121 GLY A CA 1
ATOM 955 C C . GLY A 1 121 ? -9.510 -10.386 -29.835 1.00 43.62 121 GLY A C 1
ATOM 956 O O . GLY A 1 121 ? -10.146 -10.129 -30.852 1.00 43.62 121 GLY A O 1
ATOM 957 N N . ALA A 1 122 ? -8.290 -10.914 -29.856 1.00 38.38 122 ALA A N 1
ATOM 958 C CA . ALA A 1 122 ? -7.701 -11.535 -31.028 1.00 38.38 122 ALA A CA 1
ATOM 959 C C . ALA A 1 122 ? -7.743 -13.059 -30.836 1.00 38.38 122 ALA A C 1
ATOM 961 O O . ALA A 1 122 ? -6.999 -13.615 -30.035 1.00 38.38 122 ALA A O 1
ATOM 962 N N . GLY A 1 123 ? -8.690 -13.683 -31.544 1.00 37.50 123 GLY A N 1
ATOM 963 C CA . GLY A 1 123 ? -8.696 -15.064 -32.034 1.00 37.50 123 GLY A CA 1
ATOM 964 C C . GLY A 1 123 ? -8.063 -16.155 -31.172 1.00 37.50 123 GLY A C 1
ATOM 965 O O . GLY A 1 123 ? -6.871 -16.424 -31.272 1.00 37.50 123 GLY A O 1
ATOM 966 N N . LEU A 1 124 ? -8.909 -16.906 -30.466 1.00 47.69 124 LEU A N 1
ATOM 967 C CA . LEU A 1 124 ? -8.637 -18.319 -30.211 1.00 47.69 124 LEU A CA 1
ATOM 968 C C . LEU A 1 124 ? -8.652 -19.040 -31.578 1.00 47.69 124 LEU A C 1
ATOM 970 O O . LEU A 1 124 ? -9.691 -18.992 -32.242 1.00 47.69 124 LEU A O 1
ATOM 974 N N . PRO A 1 125 ? -7.573 -19.690 -32.048 1.00 42.47 125 PRO A N 1
ATOM 975 C CA . PRO A 1 125 ? -7.699 -20.584 -33.191 1.00 42.47 125 PRO A CA 1
ATOM 976 C C . PRO A 1 125 ? -8.513 -21.816 -32.770 1.00 42.47 125 PRO A C 1
ATOM 978 O O . PRO A 1 125 ? -8.243 -22.435 -31.740 1.00 42.47 125 PRO A O 1
ATOM 981 N N . ALA A 1 126 ? -9.542 -22.138 -33.557 1.00 50.75 126 ALA A N 1
ATOM 982 C CA . ALA A 1 126 ? -10.381 -23.317 -33.374 1.00 50.75 126 ALA A CA 1
ATOM 983 C C . ALA A 1 126 ? -9.542 -24.614 -33.412 1.00 50.75 126 ALA A C 1
ATOM 985 O O . ALA A 1 126 ? -8.555 -24.675 -34.151 1.00 50.75 126 ALA A O 1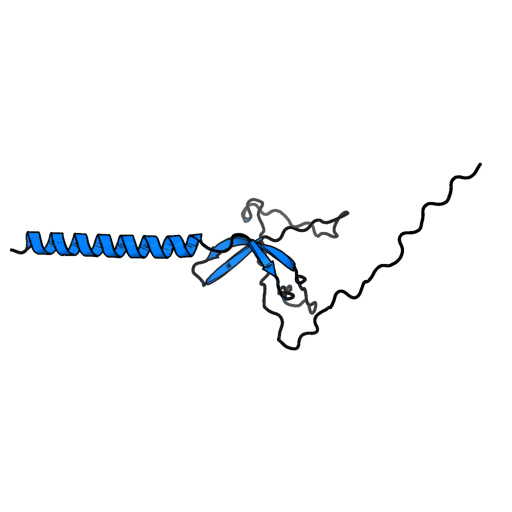
ATOM 986 N N . PRO A 1 127 ? -9.920 -25.663 -32.657 1.00 47.12 127 PRO A N 1
ATOM 987 C CA . PRO A 1 127 ? -9.260 -26.958 -32.752 1.00 47.12 127 PRO A CA 1
ATOM 988 C C . PRO A 1 127 ? -9.476 -27.551 -34.150 1.00 47.12 127 PRO A C 1
ATOM 990 O O . PRO A 1 127 ? -10.609 -27.707 -34.605 1.00 47.12 127 PRO A O 1
ATOM 993 N N . VAL A 1 128 ? -8.367 -27.864 -34.824 1.00 56.66 128 VAL A N 1
ATOM 994 C CA . VAL A 1 128 ? -8.339 -28.621 -36.081 1.00 56.66 128 VAL A CA 1
ATOM 995 C C . VAL A 1 128 ? -9.071 -29.944 -35.870 1.00 56.66 128 VAL A C 1
ATOM 997 O O . VAL A 1 128 ? -8.774 -30.692 -34.939 1.00 56.66 128 VAL A O 1
ATOM 1000 N N . GLY A 1 129 ? -10.066 -30.172 -36.726 1.00 41.97 129 GLY A N 1
ATOM 1001 C CA . GLY A 1 129 ? -10.955 -31.320 -36.693 1.00 41.97 129 GLY A CA 1
ATOM 1002 C C . GLY A 1 129 ? -10.209 -32.647 -36.756 1.00 41.97 129 GLY A C 1
ATOM 1003 O O . GLY A 1 129 ? -9.294 -32.844 -37.552 1.00 41.97 129 GLY A O 1
ATOM 1004 N N . ALA A 1 130 ? -10.668 -33.563 -35.912 1.00 47.25 130 ALA A N 1
ATOM 1005 C CA . ALA A 1 130 ? -10.546 -34.984 -36.139 1.00 47.25 130 ALA A CA 1
ATOM 1006 C C . ALA A 1 130 ? -11.585 -35.383 -37.193 1.00 47.25 130 ALA A C 1
ATOM 1008 O O . ALA A 1 130 ? -12.774 -35.372 -36.893 1.00 47.25 130 ALA A O 1
ATOM 1009 N N . GLU A 1 131 ? -11.147 -35.768 -38.388 1.00 45.44 131 GLU A N 1
ATOM 1010 C CA . GLU A 1 131 ? -11.890 -36.696 -39.242 1.00 45.44 131 GLU A CA 1
ATOM 1011 C C . GLU A 1 131 ? -10.908 -37.645 -39.943 1.00 45.44 131 GLU A C 1
ATOM 1013 O O . GLU A 1 131 ? -10.055 -37.212 -40.708 1.00 45.44 131 GLU A O 1
ATOM 1018 N N . ARG A 1 132 ? -11.046 -38.917 -39.544 1.00 43.22 132 ARG A N 1
ATOM 1019 C CA . ARG A 1 132 ? -10.834 -40.202 -40.237 1.00 43.22 132 ARG A CA 1
ATOM 1020 C C . ARG A 1 132 ? -9.735 -40.338 -41.290 1.00 43.22 132 ARG A C 1
ATOM 1022 O O . ARG A 1 132 ? -9.895 -39.798 -42.401 1.00 43.22 132 ARG A O 1
#